Protein AF-A0A9P0Q568-F1 (afdb_monomer_lite)

InterPro domains:
  IPR003186 Proteasome activator PA28, C-terminal domain [PF02252] (8-112)
  IPR009077 Proteasome activator PA28 [PTHR10660] (3-112)
  IPR036252 Proteasome activator superfamily [SSF47216] (6-111)
  IPR036997 Proteasome activator PA28, C-terminal domain superfamily [G3DSA:1.20.120.180] (7-113)

Structure (mmCIF, N/CA/C/O backbone):
data_AF-A0A9P0Q568-F1
#
_entry.id   AF-A0A9P0Q568-F1
#
loop_
_atom_site.group_PDB
_atom_site.id
_atom_site.type_symbol
_atom_site.label_atom_id
_atom_site.label_alt_id
_atom_site.label_comp_id
_atom_site.label_asym_id
_atom_site.label_entity_id
_atom_site.label_seq_id
_atom_site.pdbx_PDB_ins_code
_atom_site.Cartn_x
_atom_site.Cartn_y
_atom_site.Cartn_z
_atom_site.occupancy
_atom_site.B_iso_or_equiv
_atom_site.auth_seq_id
_atom_site.auth_comp_id
_atom_site.auth_asym_id
_atom_site.auth_atom_id
_atom_site.pdbx_PDB_model_num
ATOM 1 N N . MET A 1 1 ? 17.822 9.026 -30.712 1.00 49.81 1 MET A N 1
ATOM 2 C CA . MET A 1 1 ? 16.556 8.901 -29.954 1.00 49.81 1 MET A CA 1
ATOM 3 C C . MET A 1 1 ? 16.776 7.870 -28.851 1.00 49.81 1 MET A C 1
ATOM 5 O O . MET A 1 1 ? 17.404 6.859 -29.125 1.00 49.81 1 MET A O 1
ATOM 9 N N . ILE A 1 2 ? 16.375 8.166 -27.610 1.00 62.78 2 ILE A N 1
ATOM 10 C CA . ILE A 1 2 ? 16.843 7.478 -26.383 1.00 62.78 2 ILE A CA 1
ATOM 11 C C . ILE A 1 2 ? 16.092 6.143 -26.109 1.00 62.78 2 ILE A C 1
ATOM 13 O O . ILE A 1 2 ? 16.508 5.341 -25.281 1.00 62.78 2 ILE A O 1
ATOM 17 N N . LEU A 1 3 ? 15.044 5.836 -26.882 1.00 63.06 3 LEU A N 1
ATOM 18 C CA . LEU A 1 3 ? 14.454 4.498 -27.000 1.00 63.06 3 LEU A CA 1
ATOM 19 C C . LEU A 1 3 ? 14.267 4.190 -28.495 1.00 63.06 3 LEU A C 1
ATOM 21 O O . LEU A 1 3 ? 13.448 4.855 -29.133 1.00 63.06 3 LEU A O 1
ATOM 25 N N . PRO A 1 4 ? 15.019 3.239 -29.080 1.00 61.47 4 PRO A N 1
ATOM 26 C CA . PRO A 1 4 ? 14.960 2.957 -30.518 1.00 61.47 4 PRO A CA 1
ATOM 27 C C . PRO A 1 4 ? 13.589 2.457 -31.002 1.00 61.47 4 PRO A C 1
ATOM 29 O O . PRO A 1 4 ? 13.279 2.592 -32.179 1.00 61.47 4 PRO A O 1
ATOM 32 N N . SER A 1 5 ? 12.774 1.896 -30.102 1.00 65.31 5 SER A N 1
ATOM 33 C CA . SER A 1 5 ? 11.515 1.202 -30.406 1.00 65.31 5 SER A CA 1
ATOM 34 C C . SER A 1 5 ? 10.239 1.925 -29.943 1.00 65.31 5 SER A C 1
ATOM 36 O O . SER A 1 5 ? 9.155 1.362 -30.062 1.00 65.31 5 SER A O 1
ATOM 38 N N . GLY A 1 6 ? 10.324 3.156 -29.422 1.00 76.38 6 GLY A N 1
ATOM 39 C CA . GLY A 1 6 ? 9.146 3.893 -28.940 1.00 76.38 6 GLY A CA 1
ATOM 40 C C . GLY A 1 6 ? 8.860 3.706 -27.443 1.00 76.38 6 GLY A C 1
ATOM 41 O O . GLY A 1 6 ? 9.767 3.858 -26.626 1.00 76.38 6 GLY A O 1
ATOM 42 N N . SER A 1 7 ? 7.596 3.478 -27.064 1.00 85.50 7 SER A N 1
ATOM 43 C CA . SER A 1 7 ? 7.150 3.419 -25.662 1.00 85.50 7 SER A CA 1
ATOM 44 C C . SER A 1 7 ? 7.561 2.119 -24.957 1.00 85.50 7 SER A C 1
ATOM 46 O O . SER A 1 7 ? 7.677 1.062 -25.573 1.00 85.50 7 SER A O 1
ATOM 48 N N . VAL A 1 8 ? 7.765 2.188 -23.636 1.00 91.38 8 VAL A N 1
ATOM 49 C CA . VAL A 1 8 ? 7.977 1.002 -22.790 1.00 91.38 8 VAL A CA 1
ATOM 50 C C . VAL A 1 8 ? 6.650 0.649 -22.114 1.00 91.38 8 VAL A C 1
ATOM 52 O O . VAL A 1 8 ? 6.118 1.495 -21.390 1.00 91.38 8 VAL A O 1
ATOM 55 N N . PRO A 1 9 ? 6.101 -0.560 -22.325 1.00 94.25 9 PRO A N 1
ATOM 56 C CA . PRO A 1 9 ? 4.834 -0.949 -21.722 1.00 94.25 9 PRO A CA 1
ATOM 57 C C . PRO A 1 9 ? 4.954 -1.167 -20.205 1.00 94.25 9 PRO A C 1
ATOM 59 O O . PRO A 1 9 ? 6.034 -1.412 -19.645 1.00 94.25 9 PRO A O 1
ATOM 62 N N . THR A 1 10 ? 3.813 -1.095 -19.525 1.00 96.50 10 THR A N 1
ATOM 63 C CA . THR A 1 10 ? 3.666 -1.557 -18.142 1.00 96.50 10 THR A CA 1
ATOM 64 C C . THR A 1 10 ? 3.815 -3.077 -18.063 1.00 96.50 10 THR A C 1
ATOM 66 O O . THR A 1 10 ? 3.672 -3.789 -19.059 1.00 96.50 10 THR A O 1
ATOM 69 N N . ASN A 1 11 ? 4.127 -3.590 -16.872 1.00 97.12 11 ASN A N 1
ATOM 70 C CA . ASN A 1 11 ? 4.099 -5.027 -16.632 1.00 97.12 11 ASN A CA 1
ATOM 71 C C . ASN A 1 11 ? 2.635 -5.487 -16.574 1.00 97.12 11 ASN A C 1
ATOM 73 O O . ASN A 1 11 ? 1.927 -5.168 -15.622 1.00 97.12 11 ASN A O 1
ATOM 77 N N . LYS A 1 12 ? 2.178 -6.201 -17.609 1.00 96.81 12 LYS A N 1
ATOM 78 C CA . LYS A 1 12 ? 0.772 -6.597 -17.746 1.00 96.81 12 LYS A CA 1
ATOM 79 C C . LYS A 1 12 ? 0.300 -7.498 -16.603 1.00 96.81 12 LYS A C 1
ATOM 81 O O . LYS A 1 12 ? -0.777 -7.264 -16.081 1.00 96.81 12 LYS A O 1
ATOM 86 N N . HIS A 1 13 ? 1.120 -8.451 -16.163 1.00 96.19 13 HIS A N 1
ATOM 87 C CA . HIS A 1 13 ? 0.757 -9.346 -15.061 1.00 96.19 13 HIS A CA 1
ATOM 88 C C . HIS A 1 13 ? 0.488 -8.577 -13.764 1.00 96.19 13 HIS A C 1
ATOM 90 O O . HIS A 1 13 ? -0.497 -8.841 -13.082 1.00 96.19 13 HIS A O 1
ATOM 96 N N . LEU A 1 14 ? 1.325 -7.582 -13.458 1.00 96.56 14 LEU A N 1
ATOM 97 C CA . LEU A 1 14 ? 1.127 -6.733 -12.285 1.00 96.56 14 LEU A CA 1
ATOM 98 C C . LEU A 1 14 ? -0.061 -5.787 -12.433 1.00 96.56 14 LEU A C 1
ATOM 100 O O . LEU A 1 14 ? -0.754 -5.531 -11.455 1.00 96.56 14 LEU A O 1
ATOM 104 N N . VAL A 1 15 ? -0.328 -5.286 -13.640 1.00 97.75 15 VAL A N 1
ATOM 105 C CA . VAL A 1 15 ? -1.545 -4.505 -13.905 1.00 97.75 15 VAL A CA 1
ATOM 106 C C . VAL A 1 15 ? -2.789 -5.361 -13.664 1.00 97.75 15 VAL A C 1
ATOM 108 O O . VAL A 1 15 ? -3.645 -4.949 -12.887 1.00 97.75 15 VAL A O 1
ATOM 111 N N . ASP A 1 16 ? -2.844 -6.564 -14.236 1.00 97.31 16 ASP A N 1
ATOM 112 C CA . ASP A 1 16 ? -3.974 -7.489 -14.094 1.00 97.31 16 ASP A CA 1
ATOM 113 C C . ASP A 1 16 ? -4.191 -7.897 -12.618 1.00 97.31 16 ASP A C 1
ATOM 115 O O . ASP A 1 16 ? -5.330 -8.030 -12.161 1.00 97.31 16 ASP A O 1
ATOM 119 N N . LEU A 1 17 ? -3.110 -8.065 -11.843 1.00 96.19 17 LEU A N 1
ATOM 120 C CA . LEU A 1 17 ? -3.177 -8.324 -10.400 1.00 96.19 17 LEU A CA 1
ATOM 121 C C . LEU A 1 17 ? -3.710 -7.107 -9.632 1.00 96.19 17 LEU A C 1
ATOM 123 O O . LEU A 1 17 ? -4.618 -7.231 -8.811 1.00 96.19 17 LEU A O 1
ATOM 127 N N . VAL A 1 18 ? -3.177 -5.914 -9.909 1.00 96.81 18 VAL A N 1
ATOM 128 C CA . VAL A 1 18 ? -3.612 -4.665 -9.270 1.00 96.81 18 VAL A CA 1
ATOM 129 C C . VAL A 1 18 ? -5.087 -4.390 -9.546 1.00 96.81 18 VAL A C 1
ATOM 131 O O . VAL A 1 18 ? -5.798 -3.966 -8.637 1.00 96.81 18 VAL A O 1
ATOM 134 N N . GLU A 1 19 ? -5.569 -4.630 -10.76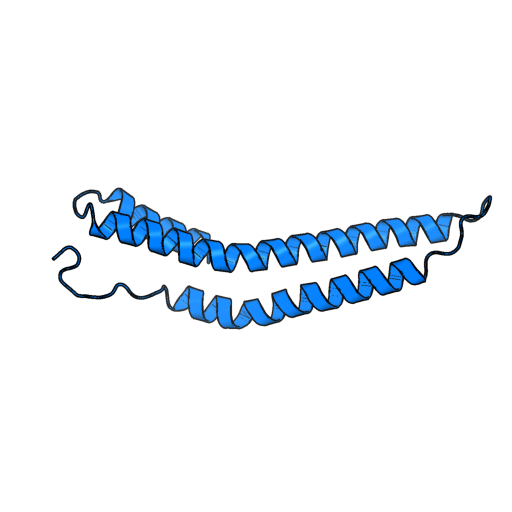4 1.00 96.94 19 GLU A N 1
ATOM 135 C CA . GLU A 1 19 ? -6.980 -4.443 -11.120 1.00 96.94 19 GLU A CA 1
ATOM 136 C C . GLU A 1 19 ? -7.914 -5.353 -10.316 1.00 96.94 19 GLU A C 1
ATOM 138 O O . GLU A 1 19 ? -9.006 -4.923 -9.942 1.00 96.94 19 GLU A O 1
ATOM 143 N N . GLN A 1 20 ? -7.463 -6.561 -9.973 1.00 97.00 20 GLN A N 1
ATOM 144 C CA . GLN A 1 20 ? -8.211 -7.485 -9.121 1.00 97.00 20 GLN A CA 1
ATOM 145 C C . GLN A 1 20 ? -8.136 -7.103 -7.640 1.00 97.00 20 GLN A C 1
ATOM 147 O O . GLN A 1 20 ? -9.154 -7.091 -6.957 1.00 97.00 20 GLN A O 1
ATOM 152 N N . VAL A 1 21 ? -6.953 -6.758 -7.128 1.00 96.12 21 VAL A N 1
ATOM 153 C CA . VAL A 1 21 ? -6.728 -6.565 -5.683 1.00 96.12 21 VAL A CA 1
ATOM 154 C C . VAL A 1 21 ? -7.157 -5.174 -5.198 1.00 96.12 21 VAL A C 1
ATOM 156 O O . VAL A 1 21 ? -7.677 -5.022 -4.091 1.00 96.12 21 VAL A O 1
ATOM 159 N N . LYS A 1 22 ? -6.984 -4.131 -6.016 1.00 96.75 22 LYS A N 1
ATOM 160 C CA . LYS A 1 22 ? -7.240 -2.734 -5.623 1.00 96.75 22 LYS A CA 1
ATOM 161 C C . LYS A 1 22 ? -8.679 -2.463 -5.148 1.00 96.75 22 LYS A C 1
ATOM 163 O O . LYS A 1 22 ? -8.820 -1.721 -4.172 1.00 96.75 22 LYS A O 1
ATOM 168 N N . PRO A 1 23 ? -9.743 -3.015 -5.767 1.00 97.88 23 PRO A N 1
ATOM 169 C CA . PRO A 1 23 ? -11.105 -2.885 -5.246 1.00 97.88 23 PRO A CA 1
ATOM 170 C C . PRO A 1 23 ? -11.272 -3.493 -3.848 1.00 97.88 23 PRO A C 1
ATOM 172 O O . PRO A 1 23 ? -11.947 -2.899 -3.011 1.00 97.88 23 PRO A O 1
ATOM 175 N N . HIS A 1 24 ? -10.624 -4.629 -3.569 1.00 97.88 24 HIS A N 1
ATOM 176 C CA . HIS A 1 24 ? -10.677 -5.276 -2.255 1.00 97.88 24 HIS A CA 1
ATOM 177 C C . HIS A 1 24 ? -9.977 -4.4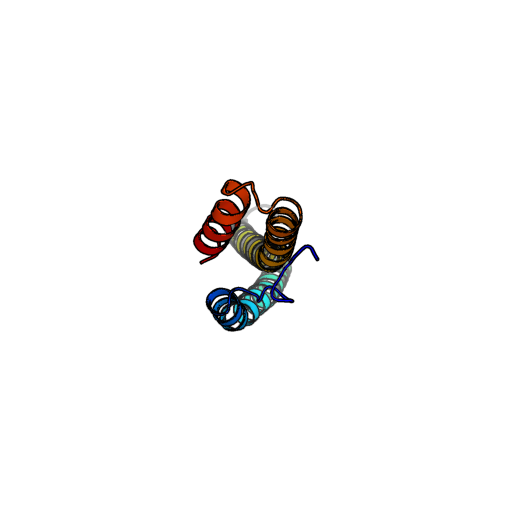46 -1.179 1.00 97.88 24 HIS A C 1
ATOM 179 O O . HIS A 1 24 ? -10.538 -4.264 -0.105 1.00 97.88 24 HIS A O 1
ATOM 185 N N . ILE A 1 25 ? -8.807 -3.877 -1.484 1.00 97.69 25 ILE A N 1
ATOM 186 C CA . ILE A 1 25 ? -8.098 -2.986 -0.553 1.00 97.69 25 ILE A CA 1
ATOM 187 C C . ILE A 1 25 ? -8.949 -1.752 -0.226 1.00 97.69 25 ILE A C 1
ATOM 189 O O . ILE A 1 25 ? -9.077 -1.387 0.938 1.00 97.69 25 ILE A O 1
ATOM 193 N N . ARG A 1 26 ? -9.561 -1.118 -1.237 1.00 96.81 26 ARG A N 1
ATOM 194 C CA . ARG A 1 26 ? -10.441 0.045 -1.015 1.00 96.81 26 ARG A CA 1
ATOM 195 C C . ARG A 1 26 ? -11.604 -0.296 -0.098 1.00 96.81 26 ARG A C 1
ATOM 197 O O . ARG A 1 26 ? -11.851 0.424 0.861 1.00 96.81 26 ARG A O 1
ATOM 204 N N . ARG A 1 27 ? -12.268 -1.417 -0.376 1.00 98.12 27 ARG A N 1
ATOM 205 C CA . ARG A 1 27 ? -13.375 -1.889 0.447 1.00 98.12 27 ARG A CA 1
ATOM 206 C C . ARG A 1 27 ? -12.931 -2.191 1.877 1.00 98.12 27 ARG A C 1
ATOM 208 O O . ARG A 1 27 ? -13.634 -1.823 2.802 1.00 98.12 27 ARG A O 1
ATOM 215 N N . LEU A 1 28 ? -11.752 -2.784 2.065 1.00 98.12 28 LEU A N 1
ATOM 216 C CA . LEU A 1 28 ? -11.208 -3.051 3.396 1.00 98.12 28 LEU A CA 1
ATOM 217 C C . LEU A 1 28 ? -10.970 -1.762 4.197 1.00 98.12 28 LEU A C 1
ATOM 219 O O . LEU A 1 28 ? -11.264 -1.745 5.385 1.00 98.12 28 LEU A O 1
ATOM 223 N N . VAL A 1 29 ? -10.485 -0.688 3.561 1.00 97.38 29 VAL A N 1
ATOM 224 C CA . VAL A 1 29 ? -10.341 0.636 4.202 1.00 97.38 29 VAL A CA 1
ATOM 225 C C . VAL A 1 29 ? -11.703 1.220 4.592 1.00 97.38 29 VAL A C 1
ATOM 227 O O . VAL A 1 29 ? -11.858 1.774 5.676 1.00 97.38 29 VAL A O 1
ATOM 230 N N . GLU A 1 30 ? -12.704 1.106 3.719 1.00 97.56 30 GLU A N 1
ATOM 231 C CA . GLU A 1 30 ? -14.059 1.601 3.992 1.00 97.56 30 GLU A CA 1
ATOM 232 C C . GLU A 1 30 ? -14.729 0.821 5.136 1.00 97.56 30 GLU A C 1
ATOM 234 O O . GLU A 1 30 ? -15.248 1.426 6.078 1.00 97.56 30 GLU A O 1
ATOM 239 N N . ASP A 1 31 ? -14.664 -0.512 5.084 1.00 98.38 31 ASP A N 1
ATOM 240 C CA . ASP A 1 31 ? -15.259 -1.415 6.070 1.00 98.38 31 ASP A CA 1
ATOM 241 C C . ASP A 1 31 ? -14.561 -1.289 7.439 1.00 98.38 31 ASP A C 1
ATOM 243 O O . ASP A 1 31 ? -15.234 -1.253 8.474 1.00 98.38 31 ASP A O 1
ATOM 247 N N . SER A 1 32 ? -13.227 -1.156 7.476 1.00 98.25 32 SER A N 1
ATOM 248 C CA . SER A 1 32 ? -12.483 -0.950 8.729 1.00 98.25 32 SER A CA 1
ATOM 249 C C . SER A 1 32 ? -12.782 0.412 9.352 1.00 98.25 32 SER A C 1
ATOM 251 O O . SER A 1 32 ? -13.026 0.493 10.556 1.00 98.25 32 SER A O 1
ATOM 253 N N . ASN A 1 33 ? -12.876 1.477 8.550 1.00 97.50 33 ASN A N 1
ATOM 254 C CA . ASN A 1 33 ? -13.259 2.795 9.049 1.00 97.50 33 ASN A CA 1
ATOM 255 C C . ASN A 1 33 ? -14.700 2.806 9.597 1.00 97.50 33 ASN A C 1
ATOM 257 O O . ASN A 1 33 ? -14.959 3.418 10.637 1.00 97.50 33 ASN A O 1
ATOM 261 N N . LEU A 1 34 ? -15.630 2.096 8.946 1.00 98.31 34 LEU A N 1
ATOM 262 C CA . LEU A 1 34 ? -16.994 1.918 9.452 1.00 98.31 34 LEU A CA 1
ATOM 263 C C . LEU A 1 34 ? -17.003 1.177 10.798 1.00 98.31 34 LEU A C 1
ATOM 265 O O . LEU A 1 34 ? -17.655 1.629 11.741 1.00 98.31 34 LEU A O 1
ATOM 269 N N . MET A 1 35 ? -16.257 0.075 10.909 1.00 98.31 35 MET A N 1
ATOM 270 C CA . MET A 1 35 ? -16.147 -0.708 12.144 1.00 98.31 35 MET A CA 1
ATOM 271 C C . MET A 1 35 ? -15.523 0.109 13.284 1.00 98.31 35 MET A C 1
ATOM 273 O O . MET A 1 35 ? -16.050 0.119 14.394 1.00 98.31 35 MET A O 1
ATOM 277 N N . LYS A 1 36 ? -14.452 0.859 13.000 1.00 97.94 36 LYS A N 1
ATOM 278 C CA . LYS A 1 36 ? -13.785 1.765 13.947 1.00 97.94 36 LYS A CA 1
ATOM 279 C C . LYS A 1 36 ? -14.768 2.777 14.530 1.00 97.94 36 LYS A C 1
ATOM 281 O O . LYS A 1 36 ? -14.822 2.958 15.746 1.00 97.94 36 LYS A O 1
ATOM 286 N N . MET A 1 37 ? -15.562 3.417 13.671 1.00 98.19 37 MET A N 1
ATOM 287 C CA . MET A 1 37 ? -16.601 4.366 14.080 1.00 98.19 37 MET A CA 1
ATOM 288 C C . MET A 1 37 ? -17.666 3.685 14.945 1.00 98.19 37 MET A C 1
ATOM 290 O O . MET A 1 37 ? -18.023 4.203 16.000 1.00 98.19 37 MET A O 1
ATOM 294 N N . TRP A 1 38 ? -18.145 2.512 14.525 1.00 98.44 38 TRP A N 1
ATOM 295 C CA . TRP A 1 38 ? -19.160 1.759 15.258 1.00 98.44 38 TRP A CA 1
ATOM 296 C C . TRP A 1 38 ? -18.691 1.364 16.664 1.00 98.44 38 TRP A C 1
ATOM 298 O O . TRP A 1 38 ? -19.392 1.658 17.629 1.00 98.44 38 TRP A O 1
ATOM 308 N N . ILE A 1 39 ? -17.490 0.789 16.803 1.00 97.75 39 ILE A N 1
ATOM 309 C CA . ILE A 1 39 ? -16.916 0.439 18.113 1.00 97.75 39 ILE A CA 1
ATOM 310 C C . ILE A 1 39 ? -16.750 1.696 18.969 1.00 97.75 39 ILE A C 1
ATOM 312 O O . ILE A 1 39 ? -17.157 1.702 20.127 1.00 97.75 39 ILE A O 1
ATOM 316 N N . SER A 1 40 ? -16.231 2.780 18.387 1.00 96.94 40 SER A N 1
ATOM 317 C CA . SER A 1 40 ? -16.026 4.047 19.099 1.00 96.94 40 SER A CA 1
ATOM 318 C C . SER A 1 40 ? -17.330 4.614 19.674 1.00 96.94 40 SER A C 1
ATOM 320 O O . SER A 1 40 ? -17.327 5.153 20.775 1.00 96.94 40 SER A O 1
ATOM 322 N N . PHE A 1 41 ? -18.458 4.468 18.969 1.00 97.00 41 PHE A N 1
ATOM 323 C CA . PHE A 1 41 ? -19.774 4.873 19.480 1.00 97.00 41 PHE A CA 1
ATOM 324 C C . PHE A 1 41 ? -20.351 3.928 20.540 1.00 97.00 41 PHE A C 1
ATOM 326 O O . PHE A 1 41 ? -21.233 4.337 21.294 1.00 97.00 41 PHE A O 1
ATOM 333 N N . MET A 1 42 ? -19.882 2.682 20.594 1.00 96.69 42 MET A N 1
ATOM 334 C CA . MET A 1 42 ? -20.302 1.684 21.580 1.00 96.69 42 MET A CA 1
ATOM 335 C C . MET A 1 42 ? -19.505 1.757 22.890 1.00 96.69 42 MET A C 1
ATOM 337 O O . MET A 1 42 ? -19.913 1.124 23.867 1.00 96.69 42 MET A O 1
ATOM 341 N N . ILE A 1 43 ? -18.393 2.501 22.927 1.00 95.06 43 ILE A N 1
ATOM 342 C CA . ILE A 1 43 ? -17.632 2.740 24.157 1.00 95.06 43 ILE A CA 1
ATOM 343 C C . ILE A 1 43 ? -18.461 3.663 25.073 1.00 95.06 43 ILE A C 1
ATOM 345 O O . ILE A 1 43 ? -18.824 4.772 24.665 1.00 95.06 43 ILE A O 1
ATOM 349 N N . PRO A 1 44 ? -18.806 3.226 26.300 1.00 94.19 44 PRO A N 1
ATOM 350 C CA . PRO A 1 44 ? -19.600 4.021 27.228 1.00 94.19 44 PRO A CA 1
ATOM 351 C C . PRO A 1 44 ? -18.796 5.200 27.794 1.00 94.19 44 PRO A C 1
ATOM 353 O O . PRO A 1 44 ? -17.583 5.316 27.619 1.00 94.19 44 PRO A O 1
ATOM 356 N N . LYS A 1 45 ? -19.477 6.094 28.520 1.00 89.50 45 LYS A N 1
ATOM 357 C CA . LYS A 1 45 ? -18.780 7.104 29.327 1.00 89.50 45 LYS A CA 1
ATOM 358 C C . LYS A 1 45 ? -17.917 6.412 30.384 1.00 89.50 45 LYS A C 1
ATOM 360 O O . LYS A 1 45 ? -18.262 5.337 30.860 1.00 89.50 45 LYS A O 1
ATOM 365 N N . ILE A 1 46 ? -16.819 7.063 30.757 1.00 88.50 46 ILE A N 1
ATOM 366 C CA . ILE A 1 46 ? -15.923 6.574 31.804 1.00 88.50 46 ILE A CA 1
ATOM 367 C C . ILE A 1 46 ? -16.679 6.546 33.137 1.00 88.50 46 ILE A C 1
ATOM 369 O O . ILE A 1 46 ? -17.240 7.562 33.555 1.00 88.50 46 ILE A O 1
ATOM 373 N N . GLU A 1 47 ? -16.659 5.392 33.794 1.00 88.44 47 GLU A N 1
ATOM 374 C CA . GLU A 1 47 ? -17.245 5.147 35.111 1.00 88.44 47 GLU A CA 1
ATOM 375 C C . GLU A 1 47 ? -16.211 4.449 36.019 1.00 88.44 47 GLU A C 1
ATOM 377 O O . GLU A 1 47 ? -15.235 3.857 35.544 1.00 88.44 47 GLU A O 1
ATOM 382 N N . ASP A 1 48 ? -16.390 4.551 37.341 1.00 86.06 48 ASP A N 1
ATOM 383 C CA . ASP A 1 48 ? -15.516 3.883 38.312 1.00 86.06 48 ASP A CA 1
ATOM 384 C C . ASP A 1 48 ? -15.899 2.398 38.444 1.00 86.06 48 ASP A C 1
ATOM 386 O O . ASP A 1 48 ? -16.933 2.046 39.016 1.00 86.06 48 ASP A O 1
ATOM 390 N N . GLY A 1 49 ? -15.026 1.514 37.952 1.00 86.31 49 GLY A N 1
ATOM 391 C CA . GLY A 1 49 ? -15.203 0.058 38.003 1.00 86.31 49 GLY A CA 1
ATOM 392 C C . GLY A 1 49 ? -15.960 -0.525 36.801 1.00 86.31 49 GLY A C 1
ATOM 393 O O . GLY A 1 49 ? -16.473 0.190 35.957 1.00 86.31 49 GLY A O 1
ATOM 394 N N . ASN A 1 50 ? -16.007 -1.860 36.698 1.00 87.00 50 ASN A N 1
ATOM 395 C CA . ASN A 1 50 ? -16.636 -2.590 35.579 1.00 87.00 50 ASN A CA 1
ATOM 396 C C . ASN A 1 50 ? -16.047 -2.297 34.171 1.00 87.00 50 ASN A C 1
ATOM 398 O O . ASN A 1 50 ? -16.715 -2.453 33.152 1.00 87.00 50 ASN A O 1
ATOM 402 N N . ASN A 1 51 ? -14.759 -1.947 34.104 1.00 92.88 51 ASN A N 1
ATOM 403 C CA . ASN A 1 51 ? -14.089 -1.515 32.867 1.00 92.88 51 ASN A CA 1
ATOM 404 C C . ASN A 1 51 ? -13.557 -2.659 31.985 1.00 92.88 51 ASN A C 1
ATOM 406 O O . ASN A 1 51 ? -12.959 -2.399 30.947 1.00 92.88 51 ASN A O 1
ATOM 410 N N . PHE A 1 52 ? -13.773 -3.927 32.356 1.00 95.50 52 PHE A N 1
ATOM 411 C CA . PHE A 1 52 ? -13.286 -5.065 31.562 1.00 95.50 52 PHE A CA 1
ATOM 412 C C . PHE A 1 52 ? -13.906 -5.104 30.156 1.00 95.50 52 PHE A C 1
ATOM 414 O O . PHE A 1 52 ? -13.220 -5.366 29.174 1.00 95.50 52 PHE A O 1
ATOM 421 N N . GLY A 1 53 ? -15.206 -4.813 30.037 1.00 95.38 53 GLY A N 1
ATOM 422 C CA . GLY A 1 53 ? -15.853 -4.727 28.724 1.00 95.38 53 GLY A CA 1
ATOM 423 C C . GLY A 1 53 ? -15.274 -3.600 27.864 1.00 95.38 53 GLY A C 1
ATOM 424 O O . GLY A 1 53 ? -1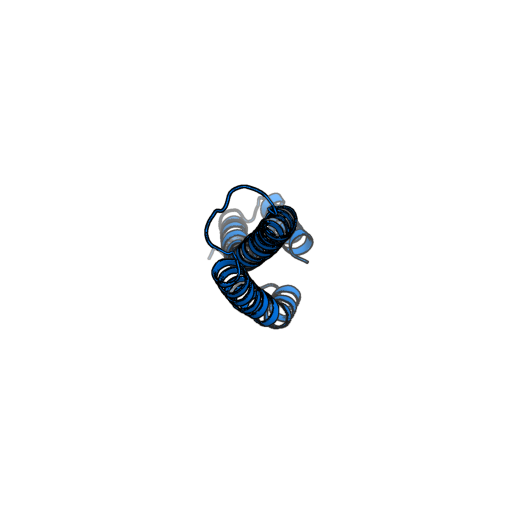5.109 -3.779 26.661 1.00 95.38 53 GLY A O 1
ATOM 425 N N . VAL A 1 54 ? -14.909 -2.479 28.494 1.00 95.62 54 VAL A N 1
ATOM 426 C CA . VAL A 1 54 ? -14.290 -1.327 27.824 1.00 95.62 54 VAL A CA 1
ATOM 427 C C . VAL A 1 54 ? -12.891 -1.677 27.324 1.00 95.62 54 VAL A C 1
ATOM 429 O O . VAL A 1 54 ? -12.606 -1.425 26.160 1.00 95.62 54 VAL A O 1
ATOM 432 N N . SER A 1 55 ? -12.055 -2.347 28.127 1.00 96.06 55 SER A N 1
ATOM 433 C CA . SER A 1 55 ? -10.710 -2.738 27.675 1.00 96.06 55 SER A CA 1
ATOM 434 C C . SER A 1 55 ? -10.758 -3.676 26.465 1.00 96.06 55 SER A C 1
ATOM 436 O O . SER A 1 55 ? -9.978 -3.524 25.534 1.00 96.06 55 SER A O 1
ATOM 438 N N . VAL A 1 56 ? -11.728 -4.599 26.416 1.00 97.44 56 VAL A N 1
ATOM 439 C CA . VAL A 1 56 ? -11.931 -5.461 25.236 1.00 97.44 56 VAL A CA 1
ATOM 440 C C . VAL A 1 56 ? -12.347 -4.646 24.004 1.00 97.44 56 VAL A C 1
ATOM 442 O O . VAL A 1 56 ? -11.896 -4.937 22.893 1.00 97.44 56 VAL A O 1
ATOM 445 N N . GLN A 1 57 ? -13.198 -3.627 24.169 1.00 97.88 57 GLN A N 1
ATOM 446 C CA . GLN A 1 57 ? -13.572 -2.721 23.076 1.00 97.88 57 GLN A CA 1
ATOM 447 C C . GLN A 1 57 ? -12.368 -1.910 22.577 1.00 97.88 57 GLN A C 1
ATOM 449 O O . GLN A 1 57 ? -12.208 -1.768 21.367 1.00 97.88 57 GLN A O 1
ATOM 454 N N . GLU A 1 58 ? -11.526 -1.409 23.482 1.00 96.75 58 GLU A N 1
ATOM 455 C CA . GLU A 1 58 ? -10.311 -0.651 23.158 1.00 96.75 58 GLU A CA 1
ATOM 456 C C . GLU A 1 58 ? -9.281 -1.508 22.412 1.00 96.75 58 GLU A C 1
ATOM 458 O O . GLU A 1 58 ? -8.794 -1.087 21.362 1.00 96.75 58 GLU A O 1
ATOM 463 N N . ASP A 1 59 ? -9.021 -2.732 22.880 1.00 98.19 59 ASP A N 1
ATOM 464 C CA . ASP A 1 59 ? -8.132 -3.680 22.198 1.00 98.19 59 ASP A CA 1
ATOM 465 C C . ASP A 1 59 ? -8.657 -4.005 20.789 1.00 98.19 59 ASP A C 1
ATOM 467 O O . ASP A 1 59 ? -7.921 -3.963 19.803 1.00 98.19 59 ASP A O 1
ATOM 471 N N . THR A 1 60 ? -9.966 -4.250 20.663 1.00 98.19 60 THR A N 1
ATOM 472 C CA . THR A 1 60 ? -10.598 -4.507 19.358 1.00 98.19 60 THR A CA 1
ATOM 473 C C . THR A 1 60 ? -10.498 -3.287 18.435 1.00 98.19 60 THR A C 1
ATOM 475 O O . THR A 1 60 ? -10.249 -3.429 17.238 1.00 98.19 60 THR A O 1
ATOM 478 N N . LEU A 1 61 ? -10.683 -2.076 18.971 1.00 98.38 61 LEU A N 1
ATOM 479 C CA . LEU A 1 61 ? -10.556 -0.831 18.216 1.00 98.38 61 LEU A CA 1
ATOM 480 C C . LEU A 1 61 ? -9.128 -0.639 17.688 1.00 98.38 61 LEU A C 1
ATOM 482 O O . LEU A 1 61 ? -8.966 -0.233 16.535 1.00 98.38 61 LEU A O 1
ATOM 486 N N . ALA A 1 62 ? -8.115 -0.953 18.499 1.00 98.44 62 ALA A N 1
ATOM 487 C CA . ALA A 1 62 ? -6.711 -0.880 18.104 1.00 98.44 62 ALA A CA 1
ATOM 488 C C . ALA A 1 62 ? -6.395 -1.835 16.941 1.00 98.44 62 ALA A C 1
ATOM 490 O O . ALA A 1 62 ? -5.765 -1.427 15.963 1.00 98.44 62 ALA A O 1
ATOM 491 N N . GLU A 1 63 ? -6.904 -3.068 16.984 1.00 98.56 63 GLU A N 1
ATOM 492 C CA . GLU A 1 63 ? -6.749 -4.030 15.884 1.00 98.56 63 GLU A CA 1
ATOM 493 C C . GLU A 1 63 ? -7.406 -3.534 14.586 1.00 98.56 63 GLU A C 1
ATOM 495 O O . GLU A 1 63 ? -6.801 -3.573 13.513 1.00 98.56 63 GLU A O 1
ATOM 500 N N . VAL A 1 64 ? -8.621 -2.978 14.664 1.00 98.50 64 VAL A N 1
ATOM 501 C CA . VAL A 1 64 ? -9.307 -2.409 13.490 1.00 98.50 64 VAL A CA 1
ATOM 502 C C . VAL A 1 64 ? -8.528 -1.227 12.896 1.00 98.50 64 VAL A C 1
ATOM 504 O O . VAL A 1 64 ? -8.423 -1.114 11.673 1.00 98.50 64 VAL A O 1
ATOM 507 N N . GLN A 1 65 ? -7.952 -0.362 13.737 1.00 98.25 65 GLN A N 1
ATOM 508 C CA . GLN A 1 65 ? -7.095 0.745 13.293 1.00 98.25 65 GLN A CA 1
ATOM 509 C C . GLN A 1 65 ? -5.805 0.251 12.625 1.00 98.25 65 GLN A C 1
ATOM 511 O O . GLN A 1 65 ? -5.348 0.860 11.651 1.00 98.25 65 GLN A O 1
ATOM 516 N N . SER A 1 66 ? -5.232 -0.851 13.119 1.00 98.44 66 SER A N 1
ATOM 517 C CA . SER A 1 66 ? -4.077 -1.500 12.495 1.00 98.44 66 SER A CA 1
ATOM 518 C C . SER A 1 66 ? -4.421 -1.966 11.078 1.00 98.44 66 SER A C 1
ATOM 520 O O . SER A 1 66 ? -3.762 -1.573 10.115 1.00 98.44 66 SER A O 1
ATOM 522 N N . VAL A 1 67 ? -5.538 -2.689 10.925 1.00 98.25 67 VAL A N 1
ATOM 523 C CA . VAL A 1 67 ? -6.029 -3.168 9.622 1.00 98.25 67 VAL A CA 1
ATOM 524 C C . VAL A 1 67 ? -6.282 -2.015 8.645 1.00 98.25 67 VAL A C 1
ATOM 526 O O . VAL A 1 67 ? -5.890 -2.093 7.481 1.00 98.25 67 VAL A O 1
ATOM 529 N N . GLU A 1 68 ? -6.918 -0.930 9.098 1.00 97.75 68 GLU A N 1
ATOM 530 C CA . GLU A 1 68 ? -7.135 0.273 8.281 1.00 97.75 68 GLU A CA 1
ATOM 531 C C . GLU A 1 68 ? -5.810 0.868 7.784 1.00 97.75 68 GLU A C 1
ATOM 533 O O . GLU A 1 68 ? -5.664 1.169 6.594 1.00 97.75 68 GLU A O 1
ATOM 538 N N . SER A 1 69 ? -4.836 1.003 8.686 1.00 97.69 69 SER A N 1
ATOM 539 C CA 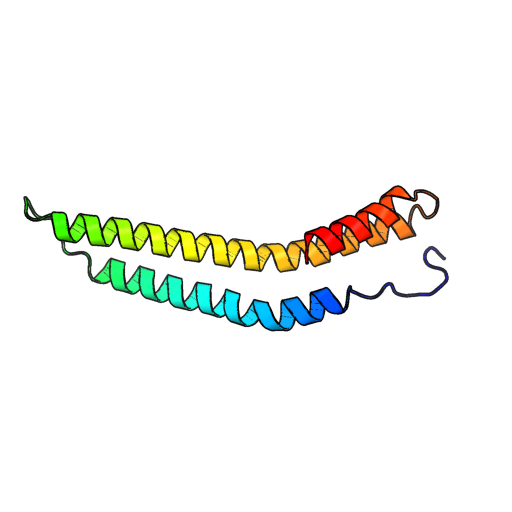. SER A 1 69 ? -3.527 1.592 8.399 1.00 97.69 69 SER A CA 1
ATOM 540 C C . SER A 1 69 ? -2.727 0.747 7.407 1.00 97.69 69 SER A C 1
ATOM 542 O O . SER A 1 69 ? -2.162 1.281 6.448 1.00 97.69 69 SER A O 1
ATOM 544 N N . GLU A 1 70 ? -2.712 -0.573 7.591 1.00 97.81 70 GLU A N 1
ATOM 545 C CA . GLU A 1 70 ? -2.051 -1.506 6.678 1.00 97.81 70 GLU A CA 1
ATOM 546 C C . GLU A 1 70 ? -2.710 -1.505 5.294 1.00 97.81 70 GLU A C 1
ATOM 548 O O . GLU A 1 70 ? -2.019 -1.395 4.278 1.00 97.81 70 GLU A O 1
ATOM 553 N N . ALA A 1 71 ? -4.044 -1.543 5.225 1.00 97.38 71 ALA A N 1
ATOM 554 C CA . ALA A 1 71 ? -4.773 -1.493 3.960 1.00 97.38 71 ALA A CA 1
ATOM 555 C C . ALA A 1 71 ? -4.498 -0.187 3.191 1.00 97.38 71 ALA A C 1
ATOM 557 O O . ALA A 1 71 ? -4.242 -0.211 1.981 1.00 97.38 71 ALA A O 1
ATOM 558 N N . ALA A 1 72 ? -4.475 0.954 3.886 1.00 96.25 72 ALA A N 1
ATOM 559 C CA . ALA A 1 72 ? -4.111 2.237 3.292 1.00 96.25 72 ALA A CA 1
ATOM 560 C C . ALA A 1 72 ? -2.658 2.245 2.777 1.00 96.25 72 ALA A C 1
ATOM 562 O O . ALA A 1 72 ? -2.396 2.740 1.675 1.00 96.25 72 ALA A O 1
ATOM 563 N N . ALA A 1 73 ? -1.721 1.651 3.523 1.00 97.12 73 ALA A N 1
ATOM 564 C CA . ALA A 1 73 ? -0.328 1.517 3.101 1.00 97.12 73 ALA A CA 1
ATOM 565 C C . ALA A 1 73 ? -0.186 0.645 1.840 1.00 97.12 73 ALA A C 1
ATOM 567 O O . ALA A 1 73 ? 0.525 1.029 0.907 1.00 97.12 73 ALA A O 1
ATOM 568 N N . PHE A 1 74 ? -0.908 -0.478 1.752 1.00 95.69 74 PHE A N 1
ATOM 569 C CA . PHE A 1 74 ? -0.943 -1.305 0.541 1.00 95.69 74 PHE A CA 1
ATOM 570 C C . PHE A 1 74 ? -1.511 -0.545 -0.662 1.00 95.69 74 PHE A C 1
ATOM 572 O O . PHE A 1 74 ? -0.972 -0.640 -1.768 1.00 95.69 74 PHE A O 1
ATOM 579 N N . PHE A 1 75 ? -2.560 0.256 -0.458 1.00 94.62 75 PHE A N 1
ATOM 580 C CA . PHE A 1 75 ? -3.130 1.080 -1.523 1.00 94.62 75 PHE A CA 1
ATOM 581 C C . PHE A 1 75 ? -2.118 2.095 -2.081 1.00 94.62 75 PHE A C 1
ATOM 583 O O . PHE A 1 75 ? -2.011 2.272 -3.300 1.00 94.62 75 PHE A O 1
ATOM 590 N N . ASP A 1 76 ? -1.348 2.745 -1.206 1.00 95.62 76 ASP A N 1
ATOM 591 C CA . ASP A 1 76 ? -0.295 3.685 -1.598 1.00 95.62 76 ASP A CA 1
ATOM 592 C C . ASP A 1 76 ? 0.877 2.975 -2.304 1.00 95.62 76 ASP A C 1
ATOM 594 O O . ASP A 1 76 ? 1.389 3.454 -3.324 1.00 95.62 76 ASP A O 1
ATOM 598 N N . GLN A 1 77 ? 1.252 1.781 -1.835 1.00 95.38 77 GLN A N 1
ATOM 599 C CA . GLN A 1 77 ? 2.334 0.979 -2.410 1.00 95.38 77 GLN A CA 1
ATOM 600 C C . GLN A 1 77 ? 2.103 0.644 -3.895 1.00 95.38 77 GLN A C 1
ATOM 602 O O . GLN A 1 77 ? 3.052 0.692 -4.684 1.00 95.38 77 GLN A O 1
ATOM 607 N N . ILE A 1 78 ? 0.850 0.407 -4.309 1.00 95.56 78 ILE A N 1
ATOM 608 C CA . ILE A 1 78 ? 0.479 0.212 -5.723 1.00 95.56 78 ILE A CA 1
ATOM 609 C C . ILE A 1 78 ? 0.911 1.417 -6.570 1.00 95.56 78 ILE A C 1
ATOM 611 O O . ILE A 1 78 ? 1.532 1.268 -7.624 1.00 95.56 78 ILE A O 1
ATOM 615 N N . SER A 1 79 ? 0.617 2.635 -6.109 1.00 95.00 79 SER A N 1
ATOM 616 C CA . SER A 1 79 ? 0.978 3.861 -6.833 1.00 95.00 79 SER A CA 1
ATOM 617 C C . SER A 1 79 ? 2.497 4.066 -6.859 1.00 95.00 79 SER A C 1
ATOM 619 O O . SER A 1 79 ? 3.065 4.444 -7.891 1.00 95.00 79 SER A O 1
ATOM 621 N N . ARG A 1 80 ? 3.181 3.759 -5.748 1.00 97.31 80 ARG A N 1
ATOM 622 C CA . ARG A 1 80 ? 4.647 3.841 -5.646 1.00 97.31 80 ARG A CA 1
ATOM 623 C C . ARG A 1 80 ? 5.358 2.903 -6.609 1.00 97.31 80 ARG A C 1
ATOM 625 O O . ARG A 1 80 ? 6.395 3.305 -7.144 1.00 97.31 80 ARG A O 1
ATOM 632 N N . TYR A 1 81 ? 4.826 1.707 -6.855 1.00 97.69 81 TYR A N 1
ATOM 633 C CA . TYR A 1 81 ? 5.384 0.776 -7.836 1.00 97.69 81 TYR A CA 1
ATOM 634 C C . TYR A 1 81 ? 5.459 1.417 -9.229 1.00 97.69 81 TYR A C 1
ATOM 636 O O . TYR A 1 81 ? 6.552 1.539 -9.787 1.00 97.69 81 TYR A O 1
ATOM 644 N N . PHE A 1 82 ? 4.340 1.928 -9.758 1.00 97.75 82 PHE A N 1
ATOM 645 C CA . PHE A 1 82 ? 4.308 2.518 -11.103 1.00 97.75 82 PHE A CA 1
ATOM 646 C C . PHE A 1 82 ? 5.241 3.728 -11.236 1.00 97.75 82 PHE A C 1
ATOM 648 O O . PHE A 1 82 ? 5.964 3.853 -12.228 1.00 97.75 82 PHE A O 1
ATOM 655 N N . ILE A 1 83 ? 5.287 4.590 -10.215 1.00 98.06 83 ILE A N 1
ATOM 656 C CA . ILE A 1 83 ? 6.197 5.743 -10.181 1.00 98.06 83 ILE A CA 1
ATOM 657 C C . ILE A 1 83 ? 7.661 5.282 -10.164 1.00 98.06 83 ILE A C 1
ATOM 659 O O . ILE A 1 83 ? 8.489 5.812 -10.909 1.00 98.06 83 ILE A O 1
ATOM 663 N N . SER A 1 84 ? 7.998 4.307 -9.318 1.00 98.19 84 SER A N 1
ATOM 664 C CA . SER A 1 84 ? 9.372 3.814 -9.163 1.00 98.19 84 SER A CA 1
ATOM 665 C C . SER A 1 84 ? 9.852 3.106 -10.424 1.00 98.19 84 SER A C 1
ATOM 667 O O . SER A 1 84 ? 10.951 3.385 -10.908 1.00 98.19 84 SER A O 1
ATOM 669 N N . ARG A 1 85 ? 8.995 2.280 -11.028 1.00 98.19 85 ARG A N 1
ATOM 670 C CA . ARG A 1 85 ? 9.280 1.617 -12.298 1.00 98.19 85 ARG A CA 1
ATOM 671 C C . ARG A 1 85 ? 9.470 2.624 -13.420 1.00 98.19 85 ARG A C 1
ATOM 673 O O . ARG A 1 85 ? 10.452 2.530 -14.147 1.00 98.19 85 ARG A O 1
ATOM 680 N N . GLY A 1 86 ? 8.601 3.631 -13.527 1.00 97.62 86 GLY A N 1
ATOM 681 C CA . GLY A 1 86 ? 8.754 4.710 -14.507 1.00 97.62 86 GLY A CA 1
ATOM 682 C C . GLY A 1 86 ? 10.086 5.454 -14.356 1.00 97.62 86 GLY A C 1
ATOM 683 O O . GLY A 1 86 ? 10.782 5.702 -15.344 1.00 97.62 86 GLY A O 1
ATOM 684 N N . LYS A 1 87 ? 10.502 5.741 -13.114 1.00 97.75 87 LYS A N 1
ATOM 685 C CA . LYS A 1 87 ? 11.815 6.338 -12.825 1.00 97.75 87 LYS A CA 1
ATOM 686 C C . LYS A 1 87 ? 12.962 5.431 -13.277 1.00 97.75 87 LYS A C 1
ATOM 688 O O . LYS A 1 87 ? 13.857 5.927 -13.961 1.00 97.75 87 LYS A O 1
ATOM 693 N N . LEU A 1 88 ? 12.934 4.136 -12.958 1.00 97.81 88 LEU A N 1
ATOM 694 C CA . LEU A 1 88 ? 13.967 3.181 -13.385 1.00 97.81 88 LEU A CA 1
ATOM 695 C C . LEU A 1 88 ? 14.018 3.021 -14.907 1.00 97.81 88 LEU A C 1
ATOM 697 O O . LEU A 1 88 ? 15.091 3.119 -15.495 1.00 97.81 88 LEU A O 1
ATOM 701 N N . VAL A 1 89 ? 12.869 2.898 -15.571 1.00 96.25 89 VAL A N 1
ATOM 702 C CA . VAL A 1 89 ? 12.785 2.852 -17.039 1.00 96.25 89 VAL A CA 1
ATOM 703 C C . VAL A 1 89 ? 13.379 4.119 -17.664 1.00 96.25 89 VAL A C 1
ATOM 705 O O . VAL A 1 89 ? 14.117 4.035 -18.645 1.00 96.25 89 VAL A O 1
ATOM 708 N N . SER A 1 90 ? 13.149 5.296 -17.070 1.00 95.44 90 SER A N 1
ATOM 709 C CA . SER A 1 90 ? 13.778 6.537 -17.544 1.00 95.44 90 SER A CA 1
ATOM 710 C C . SER A 1 90 ? 15.309 6.506 -17.435 1.00 95.44 90 SER A C 1
ATOM 712 O O . SER A 1 90 ? 15.996 7.118 -18.255 1.00 95.44 90 SER A O 1
ATOM 714 N N . LYS A 1 91 ? 15.856 5.789 -16.444 1.00 96.12 91 LYS A N 1
ATOM 715 C CA . LYS A 1 91 ? 17.300 5.584 -16.279 1.00 96.12 91 LYS A CA 1
ATOM 716 C C . LYS A 1 91 ? 17.844 4.593 -17.302 1.00 96.12 91 LYS A C 1
ATOM 718 O O . LYS A 1 91 ? 18.857 4.909 -17.911 1.00 96.12 91 LYS A O 1
ATOM 723 N N . VAL A 1 92 ? 17.138 3.492 -17.574 1.00 94.75 92 VAL A N 1
ATOM 724 C CA . VAL A 1 92 ? 17.478 2.558 -18.668 1.00 94.75 92 VAL A CA 1
ATOM 725 C C . VAL A 1 92 ? 17.553 3.292 -20.003 1.00 94.75 92 VAL A C 1
ATOM 727 O O . VAL A 1 92 ? 18.498 3.103 -20.761 1.00 94.75 92 VAL A O 1
ATOM 730 N N . ALA A 1 93 ? 16.573 4.154 -20.277 1.00 92.69 93 ALA A N 1
ATOM 731 C CA . ALA A 1 93 ? 16.555 4.959 -21.487 1.00 92.69 93 ALA A CA 1
ATOM 732 C C . ALA A 1 93 ? 17.790 5.879 -21.533 1.00 92.69 93 ALA A C 1
ATOM 734 O O . ALA A 1 93 ? 18.574 5.813 -22.474 1.00 92.69 93 ALA A O 1
ATOM 735 N N . LYS A 1 94 ? 18.005 6.705 -20.497 1.00 93.62 94 LYS A N 1
ATOM 736 C CA . LYS A 1 94 ? 19.106 7.689 -20.448 1.00 93.62 94 LYS A CA 1
ATOM 737 C C . LYS A 1 94 ? 20.505 7.064 -2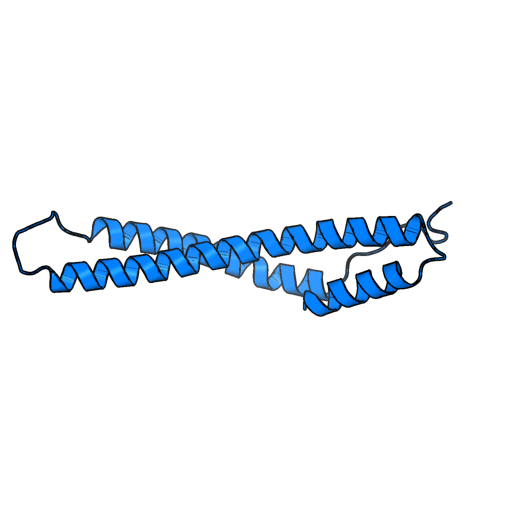0.451 1.00 93.62 94 LYS A C 1
ATOM 739 O O . LYS A 1 94 ? 21.427 7.677 -20.981 1.00 93.62 94 LYS A O 1
ATOM 744 N N . TYR A 1 95 ? 20.662 5.882 -19.863 1.00 95.06 95 TYR A N 1
ATOM 745 C CA . TYR A 1 95 ? 21.944 5.206 -19.670 1.00 95.06 95 TYR A CA 1
ATOM 746 C C . TYR A 1 95 ? 21.859 3.760 -20.176 1.00 95.06 95 TYR A C 1
ATOM 748 O O . TYR A 1 95 ? 21.903 2.819 -19.384 1.00 95.06 95 TYR A O 1
ATOM 756 N N . PRO A 1 96 ? 21.741 3.553 -21.500 1.00 92.50 96 PRO A N 1
ATOM 757 C CA . PRO A 1 96 ? 21.471 2.231 -22.066 1.00 92.50 96 PRO A CA 1
ATOM 758 C C . PRO A 1 96 ? 22.629 1.238 -21.905 1.00 92.50 96 PRO A C 1
ATOM 760 O O . PRO A 1 96 ? 22.412 0.049 -22.125 1.00 92.50 96 PRO A O 1
ATOM 763 N N . HIS A 1 97 ? 23.817 1.737 -21.544 1.00 94.88 97 HIS A N 1
ATOM 764 C CA . HIS A 1 97 ? 25.052 0.994 -21.286 1.00 94.88 97 HIS A CA 1
ATOM 765 C C . HIS A 1 97 ? 25.192 0.516 -19.829 1.00 94.88 97 HIS A C 1
ATOM 767 O O . HIS A 1 97 ? 26.167 -0.156 -19.515 1.00 94.88 97 HIS A O 1
ATOM 773 N N . ILE A 1 98 ? 24.270 0.891 -18.931 1.00 97.19 98 ILE A N 1
ATOM 774 C CA . ILE A 1 98 ? 24.274 0.450 -17.530 1.00 97.19 98 ILE A CA 1
ATOM 775 C C . ILE A 1 98 ? 23.239 -0.664 -17.371 1.00 97.19 98 ILE A C 1
ATOM 777 O O . ILE A 1 98 ? 22.037 -0.404 -17.249 1.00 97.19 98 ILE A O 1
ATOM 781 N N . ASP A 1 99 ? 23.708 -1.908 -17.352 1.00 97.38 99 ASP A N 1
ATOM 782 C CA . ASP A 1 99 ? 22.837 -3.084 -17.266 1.00 97.38 99 ASP A CA 1
ATOM 783 C C . ASP A 1 99 ? 22.137 -3.219 -15.908 1.00 97.38 99 ASP A C 1
ATOM 785 O O . ASP A 1 99 ? 21.009 -3.714 -15.849 1.00 97.38 99 ASP A O 1
ATOM 789 N N . ASP A 1 100 ? 22.712 -2.667 -14.835 1.00 98.62 100 ASP A N 1
ATOM 790 C CA . ASP A 1 100 ? 22.086 -2.652 -13.507 1.00 98.62 100 ASP A CA 1
ATOM 791 C C . ASP A 1 100 ? 20.723 -1.952 -13.503 1.00 98.62 100 ASP A C 1
ATOM 793 O O . ASP A 1 100 ? 19.825 -2.358 -12.770 1.00 98.62 100 ASP A O 1
ATOM 797 N N . TYR A 1 101 ? 20.501 -0.939 -14.353 1.00 97.81 101 TYR A N 1
ATOM 798 C CA . TYR A 1 101 ? 19.173 -0.329 -14.460 1.00 97.81 101 TYR A CA 1
ATOM 799 C C . TYR A 1 101 ? 18.152 -1.273 -15.096 1.00 97.81 101 TYR A C 1
ATOM 801 O O . TYR A 1 101 ? 16.978 -1.226 -14.731 1.00 97.81 101 TYR A O 1
ATOM 809 N N . ARG A 1 102 ? 18.575 -2.141 -16.024 1.00 96.12 102 ARG A N 1
ATOM 810 C CA . ARG A 1 102 ? 17.699 -3.168 -16.607 1.00 96.12 102 ARG A CA 1
ATOM 811 C C . ARG A 1 102 ? 17.385 -4.237 -15.569 1.00 96.12 102 ARG A C 1
ATOM 813 O O . ARG A 1 102 ? 16.217 -4.586 -15.414 1.00 96.12 102 ARG A O 1
ATOM 820 N N . ARG A 1 103 ? 18.400 -4.685 -14.820 1.00 98.12 103 ARG A N 1
ATOM 821 C CA . ARG A 1 103 ? 18.216 -5.629 -13.712 1.00 98.12 103 ARG A CA 1
ATOM 822 C C . ARG A 1 103 ? 17.302 -5.049 -12.634 1.00 98.12 103 ARG A C 1
ATOM 824 O O . ARG A 1 103 ? 16.366 -5.716 -12.229 1.00 98.12 103 ARG A O 1
ATOM 831 N N . ALA A 1 104 ? 17.477 -3.786 -12.250 1.00 98.38 104 ALA A N 1
ATOM 832 C CA . ALA A 1 104 ? 16.643 -3.130 -11.244 1.00 98.38 104 ALA A CA 1
ATOM 833 C C . ALA A 1 104 ? 15.156 -3.052 -11.637 1.00 98.38 104 ALA A C 1
ATOM 835 O O . ALA A 1 104 ? 14.296 -3.112 -10.763 1.00 98.38 104 ALA A O 1
ATOM 836 N N . VAL A 1 105 ? 14.830 -2.922 -12.931 1.00 98.00 105 VAL A N 1
ATOM 837 C CA . VAL A 1 105 ? 13.432 -3.010 -13.393 1.00 98.00 105 VAL A CA 1
ATOM 838 C C . VAL A 1 105 ? 12.875 -4.418 -13.170 1.00 98.00 105 VAL A C 1
ATOM 840 O O . VAL A 1 105 ? 11.745 -4.536 -12.711 1.00 98.00 105 VAL A O 1
ATOM 843 N N . GLN A 1 106 ? 13.660 -5.462 -13.459 1.00 97.25 106 GLN A N 1
ATOM 844 C CA . GLN A 1 106 ? 13.260 -6.856 -13.223 1.00 97.25 106 GLN A CA 1
ATOM 845 C C . GLN A 1 106 ? 13.066 -7.131 -11.729 1.00 97.25 106 GLN A C 1
ATOM 847 O O . GLN A 1 106 ? 12.012 -7.611 -11.341 1.00 97.25 106 GLN A O 1
ATOM 852 N N . GLU A 1 107 ? 14.024 -6.730 -10.892 1.00 98.12 107 GLU A N 1
ATOM 853 C CA . GLU A 1 107 ? 13.955 -6.877 -9.431 1.00 98.12 107 GLU A CA 1
ATOM 854 C C . GLU A 1 107 ? 12.758 -6.127 -8.830 1.00 98.12 107 GLU A C 1
ATOM 856 O O . GLU A 1 107 ? 12.107 -6.611 -7.908 1.00 98.12 107 GLU A O 1
ATOM 861 N N . LEU A 1 108 ? 12.435 -4.935 -9.348 1.00 98.19 108 LEU A N 1
ATOM 862 C CA . LEU A 1 108 ? 11.259 -4.191 -8.898 1.00 98.19 108 LEU A CA 1
ATOM 863 C C . LEU A 1 108 ? 9.956 -4.890 -9.301 1.00 98.19 108 LEU A C 1
ATOM 865 O O . LEU A 1 108 ? 9.012 -4.893 -8.511 1.00 98.19 108 LEU A O 1
ATOM 869 N N . ASP A 1 109 ? 9.896 -5.441 -10.515 1.00 97.56 109 ASP A N 1
ATOM 870 C CA . ASP A 1 109 ? 8.748 -6.218 -10.981 1.00 97.56 109 ASP A CA 1
ATOM 871 C C . ASP A 1 109 ? 8.593 -7.493 -10.129 1.00 97.56 109 ASP A C 1
ATOM 873 O O . ASP A 1 109 ? 7.513 -7.719 -9.599 1.00 97.56 109 ASP A O 1
ATOM 877 N N . GLU A 1 110 ? 9.665 -8.255 -9.894 1.00 96.06 110 GLU A N 1
ATOM 878 C CA . GLU A 1 110 ? 9.666 -9.463 -9.050 1.00 96.06 110 GLU A CA 1
ATOM 879 C C . GLU A 1 110 ? 9.266 -9.173 -7.599 1.00 96.06 110 GLU A C 1
ATOM 881 O O . GLU A 1 110 ? 8.452 -9.892 -7.033 1.00 96.06 110 GLU A O 1
ATOM 886 N N . LYS A 1 111 ? 9.769 -8.082 -7.007 1.00 95.00 111 LYS A N 1
ATOM 887 C CA . LYS A 1 111 ? 9.402 -7.656 -5.646 1.00 95.00 111 LYS A CA 1
ATOM 888 C C . LYS A 1 111 ? 7.918 -7.292 -5.501 1.00 95.00 111 LYS A C 1
ATOM 890 O O . LYS A 1 111 ? 7.414 -7.255 -4.381 1.00 95.00 111 LYS A O 1
ATOM 895 N N . SER A 1 112 ? 7.266 -6.904 -6.595 1.00 89.44 112 SER A N 1
ATOM 896 C CA . SER A 1 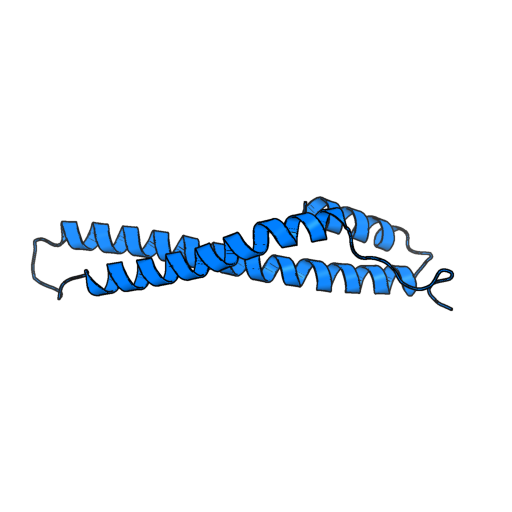112 ? 5.897 -6.372 -6.577 1.00 89.44 112 SER A CA 1
ATOM 897 C C . SER A 1 112 ? 4.837 -7.405 -6.966 1.00 89.44 112 SER A C 1
ATOM 899 O O . SER A 1 112 ? 3.656 -7.057 -6.945 1.00 89.44 112 SER A O 1
ATOM 901 N N . ILE A 1 113 ? 5.260 -8.620 -7.344 1.00 77.00 113 ILE A N 1
ATOM 902 C CA . ILE A 1 113 ? 4.407 -9.813 -7.485 1.00 77.00 113 ILE A CA 1
ATOM 903 C C . ILE A 1 113 ? 4.060 -10.323 -6.087 1.00 77.00 113 ILE A C 1
ATOM 905 O O . ILE A 1 113 ? 2.870 -10.648 -5.883 1.00 77.00 113 ILE A O 1
#

Sequence (113 aa):
MILPSGSVPTNKHLVDLVEQVKPHIRRLVEDSNLMKMWISFMIPKIEDGNNFGVSVQEDTLAEVQSVESEAAAFFDQISRYFISRGKLVSKVAKYPHIDDYRRAVQELDEKSI

Secondary structure (DSSP, 8-state):
--STTSPPPP-HHHHHHHHHHHHHHHHHHHHHHHHHHHHHHHSPPP-SS-THHHHHHHHHHHHHHHHHHHHHHHHHHHHHHHHHHHHHHHHHHH-TT-HHHHHHHHHHHHHT-

pLDDT: mean 94.24, std 8.27, range [49.81, 98.62]

Foldseek 3Di:
DLDPPDDDDDDVVLVVVCVVCVVVLVVLLVVLVVVLVVLVVVQDPDDDDPCPVVVVSVVVSVVSVVSNVVSVVVNVVSVVLVVVLVVLVVVCSVCVVDCVSVVVNVVSVVVSD

Radius of gyration: 22.26 Å; chains: 1; bounding box: 45×19×69 Å

Organism: Acanthoscelides obtectus (NCBI:txid200917)